Protein AF-A0A5Q4VIK1-F1 (afdb_monomer_lite)

Sequence (71 aa):
MTDSVTHEKTGLLVDERSPEQLAGAIVRLSKDTALAEILADNALLKVNETFTRKASAQKFSCLFESLAEKK

Foldseek 3Di:
DPPLDDDLQQAHDDDPPDPPRVVVRVVCCVVCVVSVVRNPVRSVVCCVCPVDPVNVVVVVVVVVVVVVVVD

pLDDT: mean 92.86, std 10.09, range [46.72, 98.25]

Secondary structure (DSSP, 8-state):
--SSS-BTTTB----TT-HHHHHHHHHHHHH-HHHHHHHHHHHHHHHHHHSSHHHHHHHHHHHHHHHHTT-

Organism: NCBI:txid2586642

Structure (mmCIF, N/CA/C/O backbone):
data_AF-A0A5Q4VIK1-F1
#
_entry.id   AF-A0A5Q4VIK1-F1
#
loop_
_atom_site.group_PDB
_atom_site.id
_atom_site.type_symbol
_atom_site.label_atom_id
_atom_site.label_alt_id
_atom_site.label_comp_id
_atom_site.label_asym_id
_atom_site.label_entity_id
_atom_site.label_seq_id
_atom_site.pdbx_PDB_ins_code
_atom_site.Cartn_x
_atom_site.Cartn_y
_atom_site.Cartn_z
_atom_site.occupancy
_atom_site.B_iso_or_equiv
_atom_site.auth_seq_id
_atom_site.auth_comp_id
_atom_site.auth_asym_id
_atom_site.auth_atom_id
_atom_site.pdbx_PDB_model_num
ATOM 1 N N . MET A 1 1 ? -6.288 -6.044 -11.713 1.00 46.72 1 MET A N 1
ATOM 2 C CA . MET A 1 1 ? -5.289 -5.123 -11.128 1.00 46.72 1 MET A CA 1
ATOM 3 C C . MET A 1 1 ? -5.303 -5.295 -9.614 1.00 46.72 1 MET A C 1
ATOM 5 O O . MET A 1 1 ? -5.932 -4.519 -8.917 1.00 46.72 1 MET A O 1
ATOM 9 N N . THR A 1 2 ? -4.676 -6.353 -9.109 1.00 57.06 2 THR A N 1
ATOM 10 C CA . THR A 1 2 ? -4.542 -6.635 -7.665 1.00 57.06 2 THR A CA 1
ATOM 11 C C . THR A 1 2 ? -3.158 -6.261 -7.129 1.00 57.06 2 THR A C 1
ATOM 13 O O . THR A 1 2 ? -2.957 -6.244 -5.925 1.00 57.06 2 THR A O 1
ATOM 16 N N . ASP A 1 3 ? -2.219 -5.889 -8.004 1.00 70.56 3 ASP A N 1
ATOM 17 C CA . ASP A 1 3 ? -0.824 -5.628 -7.628 1.00 70.56 3 ASP A CA 1
ATOM 18 C C . ASP A 1 3 ? -0.562 -4.221 -7.065 1.00 70.56 3 ASP A C 1
ATOM 20 O O . ASP A 1 3 ? 0.507 -3.950 -6.512 1.00 70.56 3 ASP A O 1
ATOM 24 N N . SER A 1 4 ? -1.516 -3.291 -7.182 1.00 86.31 4 SER A N 1
ATOM 25 C CA . SER A 1 4 ? -1.332 -1.914 -6.700 1.00 86.31 4 SER A CA 1
ATOM 26 C C . SER A 1 4 ? -1.282 -1.845 -5.173 1.00 86.31 4 SER A C 1
ATOM 28 O O . SER A 1 4 ? -0.460 -1.111 -4.624 1.00 86.31 4 SER A O 1
ATOM 30 N N . VAL A 1 5 ? -2.059 -2.685 -4.483 1.00 92.69 5 VAL A N 1
ATOM 31 C CA . VAL A 1 5 ? -2.116 -2.760 -3.017 1.00 92.69 5 VAL A CA 1
ATOM 32 C C . VAL A 1 5 ? -1.658 -4.138 -2.552 1.00 92.69 5 VAL A C 1
ATOM 34 O O . VAL A 1 5 ? -2.201 -5.161 -2.944 1.00 92.69 5 VAL A O 1
ATOM 37 N N . THR A 1 6 ? -0.657 -4.155 -1.683 1.00 94.44 6 THR A N 1
ATOM 38 C CA . THR A 1 6 ? -0.165 -5.350 -0.992 1.00 94.44 6 THR A CA 1
ATOM 39 C C 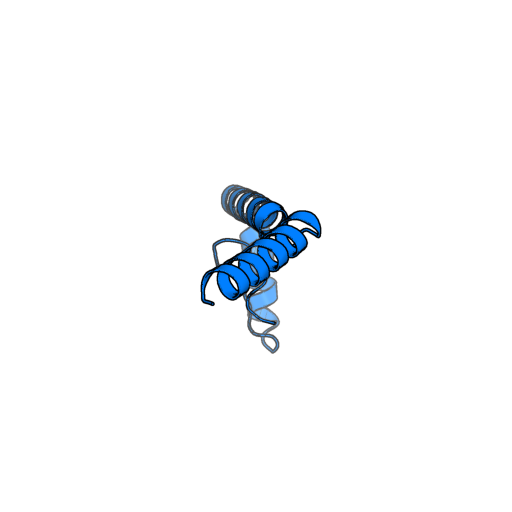. THR A 1 6 ? -0.751 -5.388 0.419 1.00 94.44 6 THR A C 1
ATOM 41 O O . THR A 1 6 ? -0.525 -4.446 1.190 1.00 94.44 6 THR A O 1
ATOM 44 N N . HIS A 1 7 ? -1.492 -6.459 0.728 1.00 95.81 7 HIS A N 1
ATOM 45 C CA . HIS A 1 7 ? -2.174 -6.661 2.010 1.00 95.81 7 HIS A CA 1
ATOM 46 C C . HIS A 1 7 ? -1.225 -6.505 3.203 1.00 95.81 7 HIS A C 1
ATOM 48 O O . HIS A 1 7 ? -0.096 -6.986 3.153 1.00 95.81 7 HIS A O 1
ATOM 54 N N . GLU A 1 8 ? -1.678 -5.787 4.232 1.00 95.62 8 GLU A N 1
ATOM 55 C CA . GLU A 1 8 ? -0.961 -5.459 5.478 1.00 95.62 8 GLU A CA 1
ATOM 56 C C . GLU A 1 8 ? 0.395 -4.756 5.311 1.00 95.62 8 GLU A C 1
ATOM 58 O O . GLU A 1 8 ? 1.075 -4.481 6.294 1.00 95.62 8 GLU A O 1
ATOM 63 N N . LYS A 1 9 ? 0.777 -4.395 4.082 1.00 96.44 9 LYS A N 1
ATOM 64 C CA . LYS A 1 9 ? 2.017 -3.666 3.799 1.00 96.44 9 LYS A CA 1
ATOM 65 C C . LYS A 1 9 ? 1.762 -2.255 3.296 1.00 96.44 9 LYS A C 1
ATOM 67 O O . LYS A 1 9 ? 2.415 -1.326 3.739 1.00 96.44 9 LYS A O 1
ATOM 72 N N . THR A 1 10 ? 0.830 -2.102 2.361 1.00 96.19 10 THR A N 1
ATOM 73 C CA . THR A 1 10 ? 0.502 -0.811 1.709 1.00 96.19 10 THR A CA 1
ATOM 74 C C . THR A 1 10 ? -0.993 -0.497 1.758 1.00 96.19 10 THR A C 1
ATOM 76 O O . THR A 1 10 ? -1.458 0.469 1.167 1.00 96.19 10 THR A O 1
ATOM 79 N N . GLY A 1 11 ? -1.763 -1.359 2.417 1.00 96.25 11 GLY A N 1
ATOM 80 C CA . GLY A 1 11 ? -3.202 -1.241 2.581 1.00 96.25 11 GLY A CA 1
ATOM 81 C C . GLY A 1 11 ? -3.798 -2.543 3.102 1.00 96.25 11 GLY A C 1
ATOM 82 O O . GLY A 1 11 ? -3.107 -3.553 3.246 1.00 96.25 11 GLY A O 1
ATOM 83 N N . LEU A 1 12 ? -5.098 -2.525 3.373 1.00 96.25 12 LEU A N 1
ATOM 84 C CA . LEU A 1 12 ? -5.864 -3.715 3.724 1.00 96.25 12 LEU A CA 1
ATOM 85 C C . LEU A 1 12 ? -6.673 -4.150 2.500 1.00 96.25 12 LEU A C 1
ATOM 87 O O . LEU A 1 12 ? -7.257 -3.323 1.807 1.00 96.25 12 LEU A O 1
ATOM 91 N N . LEU A 1 13 ? -6.666 -5.451 2.230 1.00 95.44 13 LEU A N 1
ATOM 92 C CA . LEU A 1 13 ? -7.474 -6.060 1.184 1.00 95.44 13 LEU A CA 1
ATOM 93 C C . LEU A 1 13 ? -8.679 -6.654 1.894 1.00 95.44 13 LEU A C 1
ATOM 95 O O . LEU A 1 13 ? -8.529 -7.240 2.966 1.00 95.44 13 LEU A O 1
ATOM 99 N N . VAL A 1 14 ? -9.849 -6.458 1.309 1.00 95.69 14 VAL A N 1
ATOM 100 C CA . VAL A 1 14 ? -11.121 -6.954 1.827 1.00 95.69 14 VAL A CA 1
ATOM 101 C C . VAL A 1 14 ? -11.848 -7.666 0.700 1.00 95.69 14 VAL A C 1
ATOM 103 O O . VAL A 1 14 ? -11.648 -7.336 -0.472 1.00 95.69 14 VAL A O 1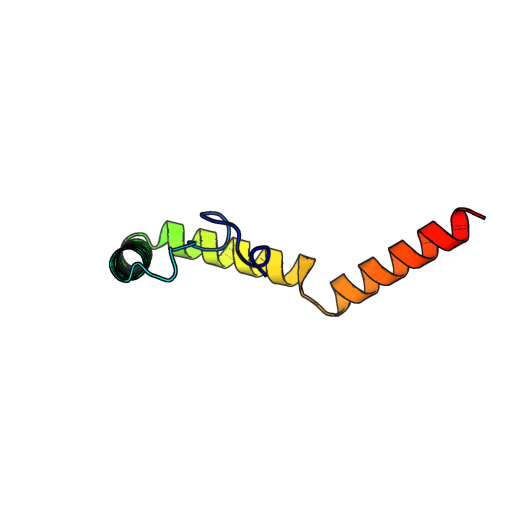
ATOM 106 N N . ASP A 1 15 ? -12.673 -8.645 1.052 1.00 94.94 15 ASP A N 1
ATOM 107 C CA . ASP A 1 15 ? -13.560 -9.279 0.083 1.00 94.94 15 ASP A CA 1
ATOM 108 C C . ASP A 1 15 ? -14.596 -8.266 -0.438 1.00 94.94 15 ASP A C 1
ATOM 110 O O . ASP A 1 15 ? -15.247 -7.568 0.342 1.00 94.94 15 ASP A O 1
ATOM 114 N N . GLU A 1 16 ? -14.761 -8.190 -1.763 1.00 91.88 16 GLU A N 1
ATOM 115 C CA . GLU A 1 16 ? -15.675 -7.246 -2.419 1.00 91.88 16 GLU A CA 1
ATOM 116 C C . GLU A 1 16 ? -17.149 -7.455 -2.017 1.00 91.88 16 GLU A C 1
ATOM 118 O O . GLU A 1 16 ? -17.948 -6.522 -2.090 1.00 91.88 16 GLU A O 1
ATOM 123 N N . ARG A 1 17 ? -17.520 -8.672 -1.594 1.00 95.56 17 ARG A N 1
ATOM 124 C CA . ARG A 1 17 ? -18.888 -9.063 -1.225 1.00 95.56 17 ARG A CA 1
ATOM 125 C C . ARG A 1 17 ? -19.094 -9.145 0.284 1.00 95.56 17 ARG A C 1
ATOM 127 O O . ARG A 1 17 ? -20.150 -9.608 0.708 1.00 95.56 17 ARG A O 1
ATOM 134 N N . SER A 1 18 ? -18.127 -8.696 1.090 1.00 97.00 18 SER A N 1
ATOM 135 C CA . SER A 1 18 ? -18.256 -8.652 2.550 1.00 97.00 18 SER A CA 1
ATOM 136 C C . SER A 1 18 ? -18.194 -7.217 3.084 1.00 97.00 18 SER A C 1
ATOM 138 O O . SER A 1 18 ? -17.109 -6.695 3.371 1.00 97.00 18 SER A O 1
ATOM 140 N N . PRO A 1 19 ? -19.353 -6.561 3.280 1.00 96.56 19 PRO A N 1
ATOM 141 C CA . PRO A 1 19 ? -19.399 -5.263 3.948 1.00 96.56 19 PRO A CA 1
ATOM 142 C C . PRO A 1 19 ? -18.872 -5.329 5.391 1.00 96.56 19 PRO A C 1
ATOM 144 O O . PRO A 1 19 ? -18.341 -4.339 5.895 1.00 96.56 19 PRO A O 1
ATOM 147 N N . GLU A 1 20 ? -18.948 -6.489 6.046 1.00 98.00 20 GLU A N 1
ATOM 148 C CA . GLU A 1 20 ? -18.428 -6.706 7.398 1.00 98.00 20 GLU A CA 1
ATOM 149 C C . GLU A 1 20 ? -16.901 -6.595 7.438 1.00 98.00 20 GLU A C 1
ATOM 151 O O . GLU A 1 20 ? -16.357 -5.944 8.332 1.00 98.00 20 GLU A O 1
ATOM 156 N N . GLN A 1 21 ? -16.198 -7.180 6.460 1.00 97.56 21 GLN A N 1
ATOM 157 C CA . GLN A 1 21 ? -14.741 -7.053 6.362 1.00 97.56 21 GLN A CA 1
ATOM 158 C C . GLN A 1 21 ? -14.317 -5.613 6.082 1.00 97.56 21 GLN A C 1
ATOM 160 O O . GLN A 1 21 ? -13.367 -5.128 6.699 1.00 97.56 21 GLN A O 1
ATOM 165 N N . LEU A 1 22 ? -15.034 -4.910 5.199 1.00 97.44 22 LEU A N 1
ATOM 166 C CA . LEU A 1 22 ? -14.773 -3.498 4.929 1.00 97.44 22 LEU A CA 1
ATOM 167 C C . LEU A 1 22 ? -14.938 -2.652 6.198 1.00 97.44 22 LEU A C 1
ATOM 169 O O . LEU A 1 22 ? -14.038 -1.891 6.556 1.00 97.44 22 LEU A O 1
ATOM 173 N N . ALA A 1 23 ? -16.055 -2.819 6.910 1.00 98.00 23 ALA A N 1
ATOM 174 C CA . ALA A 1 23 ? -16.305 -2.115 8.162 1.00 98.00 23 ALA A CA 1
ATOM 175 C C . ALA A 1 23 ? -15.233 -2.439 9.216 1.00 98.00 23 ALA A C 1
ATOM 177 O O . ALA A 1 23 ? -14.711 -1.534 9.867 1.00 98.00 23 ALA A O 1
ATOM 178 N N . GLY A 1 24 ? -14.850 -3.713 9.344 1.00 98.12 24 GLY A N 1
ATOM 179 C CA . GLY A 1 24 ? -13.794 -4.156 10.252 1.00 98.12 24 GLY A CA 1
ATOM 180 C C . GLY A 1 24 ? -12.435 -3.526 9.941 1.00 98.12 24 GLY A C 1
ATOM 181 O O . GLY A 1 24 ? -11.756 -3.050 10.852 1.00 98.12 24 GLY A O 1
ATOM 182 N N . ALA A 1 25 ? -12.058 -3.456 8.662 1.00 97.38 25 ALA A N 1
ATOM 183 C CA . ALA A 1 25 ? -10.822 -2.814 8.223 1.00 97.38 25 ALA A CA 1
ATOM 184 C C . ALA A 1 25 ? -10.815 -1.309 8.538 1.00 97.38 25 ALA A C 1
ATOM 186 O O . ALA A 1 25 ? -9.833 -0.805 9.082 1.00 97.38 25 ALA A O 1
ATOM 187 N N . ILE A 1 26 ? -11.921 -0.604 8.274 1.00 97.50 26 ILE A N 1
ATOM 188 C CA . ILE A 1 26 ? -12.061 0.827 8.589 1.00 97.50 26 ILE A CA 1
ATOM 189 C C . ILE A 1 26 ? -11.948 1.061 10.100 1.00 97.50 26 ILE A C 1
ATOM 191 O O . ILE A 1 26 ? -11.198 1.931 10.542 1.00 97.50 26 ILE A O 1
ATOM 195 N N . VAL A 1 27 ? -12.644 0.258 10.911 1.00 98.25 27 VAL A N 1
ATOM 196 C CA . VAL A 1 27 ? -12.592 0.369 12.377 1.00 98.25 27 VAL A CA 1
ATOM 197 C C . VAL A 1 27 ? -11.190 0.068 12.909 1.00 98.25 27 VAL A C 1
ATOM 199 O O . VAL A 1 27 ? -10.734 0.767 13.813 1.00 98.25 27 VAL A O 1
ATOM 202 N N . ARG A 1 28 ? -10.490 -0.934 12.359 1.00 97.56 28 ARG A N 1
ATOM 203 C CA . ARG A 1 28 ? -9.100 -1.245 12.729 1.00 97.56 28 ARG A CA 1
ATOM 204 C C . ARG A 1 28 ? -8.198 -0.041 12.479 1.00 97.56 28 ARG A C 1
ATOM 206 O O . ARG A 1 28 ? -7.524 0.387 13.407 1.00 97.56 28 ARG A O 1
ATOM 213 N N . LEU A 1 29 ? -8.240 0.544 11.281 1.00 97.56 29 LEU A N 1
ATOM 214 C CA . LEU A 1 29 ? -7.418 1.713 10.939 1.00 97.56 29 LEU A CA 1
ATOM 215 C C . LEU A 1 29 ? -7.764 2.948 11.778 1.00 97.56 29 LEU A C 1
ATOM 217 O O . LEU A 1 29 ? -6.886 3.738 12.099 1.00 97.56 29 LEU A O 1
ATOM 221 N N . SER A 1 30 ? -9.028 3.102 12.177 1.00 97.69 30 SER A N 1
ATOM 222 C CA . SER A 1 30 ? -9.440 4.194 13.064 1.00 97.69 30 SER A CA 1
ATOM 223 C C . SER A 1 30 ? -8.951 4.026 14.506 1.00 97.69 30 SER A C 1
ATOM 225 O O . SER A 1 30 ? -8.893 5.017 15.232 1.00 97.69 30 SER A O 1
ATOM 227 N N . LYS A 1 31 ? -8.680 2.795 14.953 1.00 98.19 31 LYS A N 1
ATOM 228 C CA . LYS A 1 31 ? -8.256 2.494 16.330 1.00 98.19 31 LYS A CA 1
ATOM 229 C C . LYS A 1 31 ? -6.747 2.315 16.464 1.00 98.19 31 LYS A C 1
ATOM 231 O O . LYS A 1 31 ? -6.207 2.587 17.528 1.00 98.19 31 LYS A O 1
ATOM 236 N N . ASP A 1 32 ? -6.093 1.846 15.410 1.00 98.00 32 ASP A N 1
ATOM 237 C CA . ASP A 1 32 ? -4.658 1.592 15.356 1.00 98.00 32 ASP A CA 1
ATOM 238 C C . ASP A 1 32 ? -3.993 2.611 14.423 1.00 98.00 32 ASP A C 1
ATOM 240 O O . ASP A 1 32 ? -3.798 2.373 13.227 1.00 98.00 32 ASP A O 1
ATOM 244 N N . THR A 1 33 ? -3.694 3.789 14.972 1.00 96.62 33 THR A N 1
ATOM 245 C CA . THR A 1 33 ? -3.095 4.897 14.215 1.00 96.62 33 THR A CA 1
ATOM 246 C C . THR A 1 33 ? -1.683 4.572 13.744 1.00 96.62 33 THR A C 1
ATOM 248 O O . THR A 1 33 ? -1.318 4.956 12.639 1.00 96.62 33 THR A O 1
ATOM 251 N N . ALA A 1 34 ? -0.915 3.812 14.531 1.00 97.94 34 ALA A N 1
ATOM 252 C CA . ALA A 1 34 ? 0.430 3.386 14.155 1.00 97.94 34 ALA A CA 1
ATOM 253 C C . ALA A 1 34 ? 0.398 2.492 12.908 1.00 97.94 34 ALA A C 1
ATOM 255 O O . ALA A 1 34 ? 1.167 2.700 11.970 1.00 97.94 34 ALA A O 1
ATOM 256 N N . LEU A 1 35 ? -0.533 1.533 12.851 1.00 97.38 35 LEU A N 1
ATOM 257 C CA . LEU A 1 35 ? -0.744 0.742 11.642 1.00 97.38 35 LEU A CA 1
ATOM 258 C C . LEU A 1 35 ? -1.148 1.626 10.457 1.00 97.38 35 LEU A C 1
ATOM 260 O O . LEU A 1 35 ? -0.627 1.442 9.358 1.00 97.38 35 LEU A O 1
ATOM 264 N N . ALA A 1 36 ? -2.068 2.572 10.659 1.00 97.94 36 ALA A N 1
ATOM 265 C CA . ALA A 1 36 ? -2.515 3.462 9.592 1.00 97.94 36 ALA A CA 1
ATOM 266 C C . ALA A 1 36 ? -1.355 4.286 9.000 1.00 97.94 36 ALA A C 1
ATOM 268 O O . ALA A 1 36 ? -1.231 4.362 7.777 1.00 97.94 36 ALA A O 1
ATOM 269 N N . GLU A 1 37 ? -0.483 4.833 9.849 1.00 98.19 37 GLU A N 1
ATOM 270 C CA . GLU A 1 37 ? 0.719 5.572 9.445 1.00 98.19 37 GLU A CA 1
ATOM 271 C C . GLU A 1 37 ? 1.692 4.681 8.664 1.00 98.19 37 GLU A C 1
ATOM 273 O O . GLU A 1 37 ? 2.068 5.017 7.542 1.00 98.19 37 GLU A O 1
ATOM 278 N N . ILE A 1 38 ? 2.010 3.489 9.184 1.00 98.25 38 ILE A N 1
ATOM 279 C CA . ILE A 1 38 ? 2.917 2.537 8.519 1.00 98.25 38 ILE A CA 1
ATOM 280 C C . ILE A 1 38 ? 2.406 2.162 7.123 1.00 98.25 38 ILE A C 1
ATOM 282 O O . ILE A 1 38 ? 3.177 2.106 6.161 1.00 98.25 38 ILE A O 1
ATOM 286 N N . LEU A 1 39 ? 1.106 1.886 6.988 1.00 98.25 39 LEU A N 1
ATOM 287 C CA . LEU A 1 39 ? 0.517 1.540 5.696 1.00 98.25 39 LEU A CA 1
ATOM 288 C 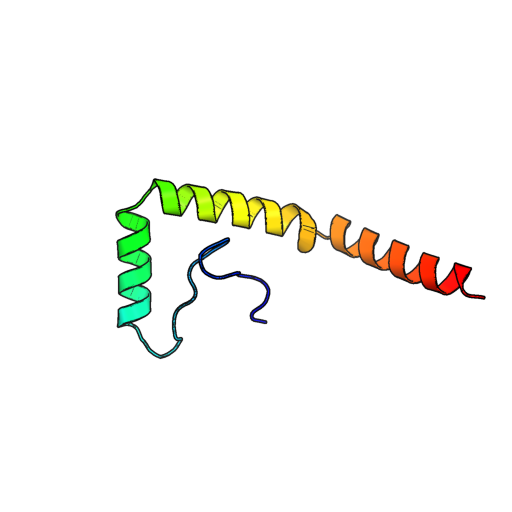C . LEU A 1 39 ? 0.562 2.724 4.724 1.00 98.25 39 LEU A C 1
ATOM 290 O O . LEU A 1 39 ? 0.843 2.512 3.542 1.00 98.25 39 LEU A O 1
ATOM 294 N N . ALA A 1 40 ? 0.306 3.943 5.205 1.00 97.75 40 ALA A N 1
ATOM 295 C CA . ALA A 1 40 ? 0.341 5.155 4.395 1.00 97.75 40 ALA A CA 1
ATOM 296 C C . ALA A 1 40 ? 1.756 5.454 3.878 1.00 97.75 40 ALA A C 1
ATOM 298 O O . ALA A 1 40 ? 1.932 5.667 2.676 1.00 97.75 40 ALA A O 1
ATOM 299 N N . ASP A 1 41 ? 2.763 5.384 4.748 1.00 98.19 41 ASP A N 1
ATOM 300 C CA . ASP A 1 41 ? 4.163 5.613 4.386 1.00 98.19 41 ASP A CA 1
ATOM 301 C C . ASP A 1 41 ? 4.641 4.598 3.345 1.00 98.19 41 ASP A C 1
ATOM 303 O O . ASP A 1 41 ? 5.180 4.957 2.294 1.00 98.19 41 ASP A O 1
ATOM 307 N N . ASN A 1 42 ? 4.363 3.314 3.575 1.00 97.62 42 ASN A N 1
ATOM 308 C CA . ASN A 1 42 ? 4.718 2.254 2.636 1.00 97.62 42 ASN A CA 1
ATOM 309 C C . ASN A 1 42 ? 3.990 2.397 1.291 1.00 97.62 42 ASN A C 1
ATOM 311 O O . ASN A 1 42 ? 4.571 2.124 0.235 1.00 97.62 42 ASN A O 1
ATOM 315 N N . ALA A 1 43 ? 2.718 2.805 1.304 1.00 96.38 43 ALA A N 1
ATOM 316 C CA . ALA A 1 43 ? 1.963 3.057 0.082 1.00 96.38 43 ALA A CA 1
ATOM 317 C C . ALA A 1 43 ? 2.565 4.226 -0.710 1.00 96.38 43 ALA A C 1
ATOM 319 O O . ALA A 1 43 ? 2.744 4.114 -1.926 1.00 96.38 43 ALA A O 1
ATOM 320 N N . LEU A 1 44 ? 2.933 5.314 -0.027 1.00 96.25 44 LEU A N 1
ATOM 321 C CA . LEU A 1 44 ? 3.554 6.484 -0.642 1.00 96.25 44 LEU A CA 1
ATOM 322 C C . LEU A 1 44 ? 4.901 6.134 -1.285 1.00 96.25 44 LEU A C 1
ATOM 324 O O . LEU A 1 44 ? 5.147 6.498 -2.439 1.00 96.25 44 LEU A O 1
ATOM 328 N N . LEU A 1 45 ? 5.745 5.382 -0.575 1.00 95.31 45 LEU A N 1
ATOM 329 C CA . LEU A 1 45 ? 7.013 4.874 -1.104 1.00 95.31 45 LEU A CA 1
ATOM 330 C C . LEU A 1 45 ? 6.787 4.044 -2.376 1.00 95.31 45 LEU A C 1
ATO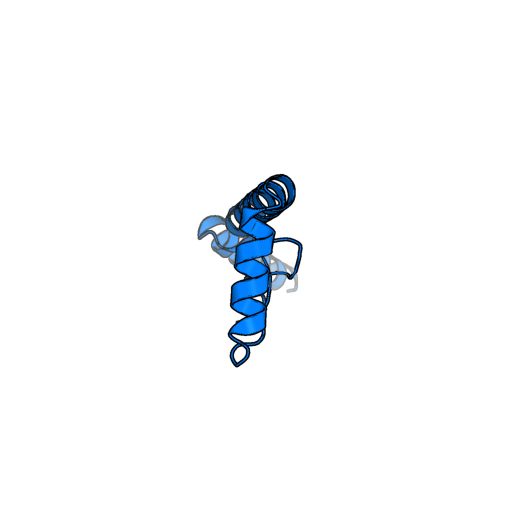M 332 O O . LEU A 1 45 ? 7.357 4.353 -3.425 1.00 95.31 45 LEU A O 1
ATOM 336 N N . LYS A 1 46 ? 5.869 3.069 -2.333 1.00 94.56 46 LYS A N 1
ATOM 337 C CA . LYS A 1 46 ? 5.545 2.216 -3.490 1.00 94.56 46 LYS A CA 1
ATOM 338 C C . LYS A 1 46 ? 5.076 3.027 -4.699 1.00 94.56 46 LYS A C 1
ATOM 340 O O . LYS A 1 46 ? 5.478 2.734 -5.828 1.00 94.56 46 LYS A O 1
ATOM 345 N N . VAL A 1 47 ? 4.234 4.040 -4.487 1.00 94.31 47 VAL A N 1
ATOM 346 C CA . VAL A 1 47 ? 3.749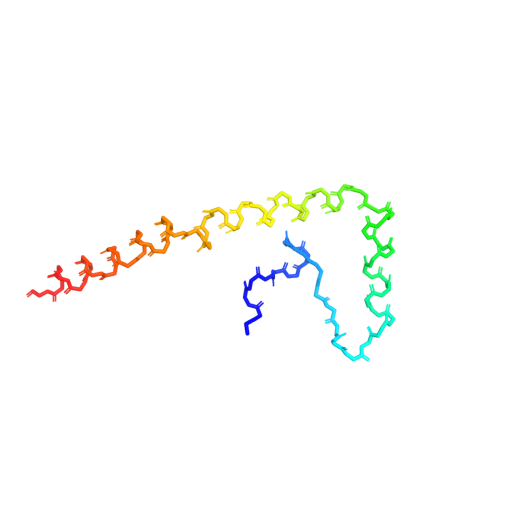 4.916 -5.564 1.00 94.31 47 VAL A CA 1
ATOM 347 C C . VAL A 1 47 ? 4.894 5.663 -6.226 1.00 94.31 47 VAL A C 1
ATOM 349 O O . VAL A 1 47 ? 5.004 5.625 -7.455 1.00 94.31 47 VAL A O 1
ATOM 352 N N . ASN A 1 48 ? 5.768 6.278 -5.432 1.00 92.81 48 ASN A N 1
ATOM 353 C CA . ASN A 1 48 ? 6.895 7.051 -5.945 1.00 92.81 48 ASN A CA 1
ATOM 354 C C . ASN A 1 48 ? 7.888 6.186 -6.739 1.00 92.81 48 ASN A C 1
ATOM 356 O O . ASN A 1 48 ? 8.393 6.620 -7.779 1.00 92.81 48 ASN A O 1
ATOM 360 N N . GLU A 1 49 ? 8.109 4.947 -6.305 1.00 90.94 49 GLU A N 1
ATOM 361 C CA . GLU A 1 49 ? 9.033 4.013 -6.952 1.00 90.94 49 GLU A CA 1
ATOM 362 C C . GLU A 1 49 ? 8.452 3.324 -8.190 1.00 90.94 49 GLU A C 1
ATOM 364 O O . GLU A 1 49 ? 9.177 3.033 -9.141 1.00 90.94 49 GLU A O 1
ATOM 369 N N . THR A 1 50 ? 7.151 3.023 -8.195 1.00 89.69 50 THR A N 1
ATOM 370 C CA . THR A 1 50 ? 6.582 2.087 -9.178 1.00 89.69 50 THR A CA 1
ATOM 371 C C . THR A 1 50 ? 5.643 2.750 -10.169 1.00 89.69 50 THR A C 1
ATOM 373 O O . THR A 1 50 ? 5.663 2.384 -11.345 1.00 89.69 50 THR A O 1
ATOM 376 N N . PHE A 1 51 ? 4.837 3.714 -9.722 1.00 89.69 51 PHE A N 1
ATOM 377 C CA . PHE A 1 51 ? 3.688 4.219 -10.479 1.00 89.69 51 PHE A CA 1
ATOM 378 C C . PHE A 1 51 ? 3.883 5.645 -11.012 1.00 89.69 51 PHE A C 1
ATOM 380 O O . PHE A 1 51 ? 2.951 6.251 -11.539 1.00 89.69 51 PHE A O 1
ATOM 387 N N . THR A 1 52 ? 5.100 6.190 -10.930 1.00 93.44 52 THR A N 1
ATOM 388 C CA . THR A 1 52 ? 5.423 7.488 -11.533 1.00 93.44 52 THR A CA 1
ATOM 389 C C . THR A 1 52 ? 5.750 7.358 -13.020 1.00 93.44 52 THR A C 1
ATOM 391 O O . THR A 1 52 ? 6.258 6.339 -13.500 1.00 93.44 52 THR A O 1
ATOM 394 N N . ARG A 1 53 ? 5.518 8.445 -13.769 1.00 93.12 53 ARG A N 1
ATOM 395 C CA . ARG A 1 53 ? 5.939 8.544 -15.179 1.00 93.12 53 ARG A CA 1
ATOM 396 C C . ARG A 1 53 ? 7.446 8.343 -15.326 1.00 93.12 53 ARG A C 1
ATOM 398 O O 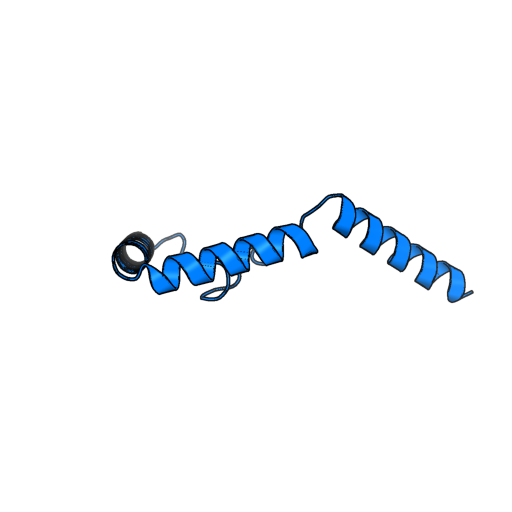. ARG A 1 53 ? 7.875 7.646 -16.236 1.00 93.12 53 ARG A O 1
ATOM 405 N N . LYS A 1 54 ? 8.231 8.914 -14.404 1.00 94.06 54 LYS A N 1
ATOM 406 C CA . LYS A 1 54 ? 9.692 8.773 -14.366 1.00 94.06 54 LYS A CA 1
ATOM 407 C C . LYS A 1 54 ? 10.105 7.309 -14.203 1.00 94.06 54 LYS A C 1
ATOM 409 O O . LYS A 1 54 ? 10.881 6.820 -15.015 1.00 94.06 54 LYS A O 1
ATOM 414 N N . ALA A 1 55 ? 9.552 6.610 -13.210 1.00 92.19 55 ALA A N 1
ATOM 415 C CA . ALA A 1 55 ? 9.842 5.195 -12.988 1.00 92.19 55 ALA A CA 1
ATOM 416 C C . ALA A 1 55 ? 9.452 4.331 -14.194 1.00 92.19 55 ALA A C 1
ATOM 418 O O . ALA A 1 55 ? 10.198 3.438 -14.590 1.00 92.19 55 ALA A O 1
ATOM 419 N N . SER A 1 56 ? 8.306 4.627 -14.810 1.00 93.56 56 SER A N 1
ATOM 420 C CA . SER A 1 56 ? 7.853 3.925 -16.013 1.00 93.56 56 SER A CA 1
ATOM 421 C C . SER A 1 56 ? 8.817 4.142 -17.182 1.00 93.56 56 SER A C 1
ATOM 423 O O . SER A 1 56 ? 9.273 3.172 -17.779 1.00 93.56 56 SER A O 1
ATOM 425 N N . ALA A 1 57 ? 9.181 5.396 -17.473 1.00 95.62 57 ALA A N 1
ATOM 426 C CA . ALA A 1 57 ? 10.119 5.734 -18.542 1.00 95.62 57 ALA A CA 1
ATOM 427 C C . ALA A 1 57 ? 11.484 5.065 -18.335 1.00 95.62 57 ALA A C 1
ATOM 429 O O . ALA A 1 57 ? 12.010 4.469 -19.266 1.00 95.62 57 ALA A O 1
ATOM 430 N N . GLN A 1 58 ? 12.009 5.082 -17.107 1.00 95.25 58 GLN A N 1
ATOM 431 C CA . GLN A 1 58 ? 13.275 4.431 -16.777 1.00 95.25 58 GLN A CA 1
ATOM 432 C C . GLN A 1 58 ? 13.220 2.914 -17.006 1.00 95.25 58 GLN A C 1
ATOM 434 O O . GLN A 1 58 ? 14.125 2.362 -17.623 1.00 95.25 58 GLN A O 1
ATOM 439 N N . LYS A 1 59 ? 12.140 2.241 -16.581 1.00 92.81 59 LYS A N 1
ATOM 440 C CA . LYS A 1 59 ? 11.945 0.803 -16.841 1.00 92.81 59 LYS A CA 1
ATOM 441 C C . LYS A 1 59 ? 11.897 0.493 -18.338 1.00 92.81 59 LYS A C 1
ATOM 443 O O . LYS A 1 59 ? 12.489 -0.495 -18.763 1.00 92.81 59 LYS A O 1
ATOM 448 N N . PHE A 1 60 ? 11.225 1.330 -19.132 1.00 95.38 60 PHE A N 1
ATOM 449 C CA . PHE A 1 60 ? 11.198 1.173 -20.587 1.00 95.38 60 PHE A CA 1
ATOM 450 C C . PHE A 1 60 ? 12.579 1.380 -21.211 1.00 95.38 60 PHE A C 1
ATOM 452 O O . PHE A 1 60 ? 12.989 0.545 -22.013 1.00 95.38 60 PHE A O 1
ATOM 459 N N . SER A 1 61 ? 13.312 2.428 -20.826 1.00 95.81 61 SER A N 1
ATOM 460 C CA . SER A 1 61 ? 14.678 2.665 -21.309 1.00 95.81 61 SER A CA 1
ATOM 461 C C . SER A 1 61 ? 15.583 1.468 -21.031 1.00 95.81 61 SER A C 1
ATOM 463 O O . SER A 1 61 ? 16.141 0.910 -21.970 1.00 95.81 61 SER A O 1
ATOM 465 N N . CYS A 1 62 ? 15.630 0.994 -19.781 1.00 94.81 62 CYS A N 1
ATOM 466 C CA . CYS A 1 62 ? 16.441 -0.168 -19.412 1.00 94.81 62 CYS A CA 1
ATOM 467 C C . CYS A 1 62 ? 16.035 -1.437 -20.179 1.00 94.81 62 CYS A C 1
ATOM 469 O O . CYS A 1 62 ? 16.891 -2.231 -20.564 1.00 94.81 62 CYS A O 1
ATOM 471 N N . LEU A 1 63 ? 14.734 -1.641 -20.425 1.00 95.19 63 LEU A N 1
ATOM 472 C CA . LEU A 1 63 ? 14.261 -2.772 -21.222 1.00 95.19 63 LEU A CA 1
ATOM 473 C C . LEU A 1 63 ? 14.801 -2.694 -22.655 1.00 95.19 63 LEU A C 1
ATOM 475 O O . LEU A 1 63 ? 15.352 -3.678 -23.148 1.00 95.19 63 LEU A O 1
ATOM 479 N N . PHE A 1 64 ? 14.673 -1.542 -23.315 1.00 96.25 64 PHE A N 1
ATOM 480 C CA . PHE A 1 64 ? 15.153 -1.372 -24.687 1.00 96.25 64 PHE A CA 1
ATOM 481 C C . PHE A 1 64 ? 16.679 -1.458 -24.794 1.00 96.25 64 PHE A C 1
ATOM 483 O O . PHE A 1 64 ? 17.169 -2.100 -25.720 1.00 96.25 64 PHE A O 1
ATOM 490 N N . GLU A 1 65 ? 17.418 -0.897 -23.835 1.00 96.00 65 GLU A N 1
ATOM 491 C CA . GLU A 1 65 ? 18.878 -1.035 -23.733 1.00 96.00 65 GLU A CA 1
ATOM 492 C C . GLU A 1 65 ? 19.285 -2.511 -23.632 1.00 96.00 65 GLU A C 1
ATOM 494 O O . GLU A 1 65 ? 20.078 -2.993 -24.438 1.00 96.00 65 GLU A O 1
ATOM 499 N N . SER A 1 66 ? 18.646 -3.278 -22.740 1.00 95.38 66 SER A N 1
ATOM 500 C CA . SER A 1 66 ? 18.957 -4.704 -22.553 1.00 95.38 66 SER A CA 1
ATOM 501 C C . SER A 1 66 ? 18.699 -5.565 -23.797 1.00 95.38 66 SER A C 1
ATOM 503 O O . SER A 1 66 ? 19.351 -6.589 -24.007 1.00 95.38 66 SER A O 1
ATOM 505 N N . LEU A 1 67 ? 17.732 -5.165 -24.627 1.00 95.50 67 LEU A N 1
ATOM 506 C CA . LEU A 1 67 ? 17.424 -5.829 -25.891 1.00 95.50 67 LEU A CA 1
ATOM 507 C C . LEU A 1 67 ? 18.398 -5.421 -26.999 1.00 95.50 67 LEU A C 1
ATOM 509 O O . LEU A 1 67 ? 18.676 -6.231 -27.882 1.00 95.50 67 LEU A O 1
ATOM 513 N N . ALA A 1 68 ? 18.913 -4.191 -26.958 1.00 92.50 68 ALA A N 1
ATOM 514 C CA . ALA A 1 68 ? 19.899 -3.702 -27.912 1.00 92.50 68 ALA A CA 1
ATOM 515 C C . ALA A 1 68 ? 21.288 -4.319 -27.676 1.00 92.50 68 ALA A C 1
ATOM 517 O O . ALA A 1 68 ? 21.969 -4.637 -28.645 1.00 92.50 68 ALA A O 1
ATOM 518 N N . GLU A 1 69 ? 21.676 -4.545 -26.417 1.00 86.88 69 GLU A N 1
ATOM 519 C CA . GLU A 1 69 ? 22.957 -5.165 -26.029 1.00 86.88 69 GLU A CA 1
ATOM 520 C C . GLU A 1 69 ? 23.007 -6.687 -26.255 1.00 86.88 69 GLU A C 1
ATOM 522 O O . GLU A 1 69 ? 24.080 -7.282 -26.279 1.00 86.88 69 GLU A O 1
ATOM 527 N N . LYS A 1 70 ? 21.851 -7.338 -26.428 1.00 67.88 70 LYS A N 1
ATOM 528 C CA . LYS A 1 70 ? 21.737 -8.782 -26.703 1.00 67.88 70 LYS A CA 1
ATOM 529 C C . LYS A 1 70 ? 21.857 -9.155 -28.192 1.00 67.88 70 LYS A C 1
ATOM 531 O O . LYS A 1 70 ? 21.511 -10.280 -28.558 1.00 67.88 70 LYS A O 1
ATOM 536 N N . LYS A 1 71 ? 22.315 -8.231 -29.036 1.00 50.56 71 LYS A N 1
ATOM 537 C CA . LYS A 1 71 ? 22.623 -8.439 -30.460 1.00 50.56 71 LYS A CA 1
ATOM 538 C C . LYS A 1 71 ? 24.125 -8.505 -30.685 1.00 50.56 71 LYS A C 1
ATOM 540 O O . LYS A 1 71 ? 24.519 -9.313 -31.552 1.00 50.56 71 LYS A O 1
#

Radius of gyration: 17.52 Å; chains: 1; bounding box: 42×18×47 Å